Protein AF-A0A2N0HL28-F1 (afdb_monomer_lite)

Sequence (135 aa):
MLLLRLTCFGLTAWTAWWSRPGFAAMTRGRHGLADVALAGVFFFAIGTLVFQARWLTAAPVGVNLLSLLLVNIGLGLLAWGQRRARARDLGRLVAVFDRPDLALALTDLAATDPEGAARLAAEARRLTAEGLARG

Organism: NCBI:txid1211806

Structure (mmCIF, N/CA/C/O backbone):
data_AF-A0A2N0HL28-F1
#
_entry.id   AF-A0A2N0HL28-F1
#
loop_
_atom_site.group_PDB
_atom_site.id
_atom_site.type_symbol
_atom_site.label_atom_id
_atom_site.label_alt_id
_atom_site.label_comp_id
_atom_site.label_asym_id
_atom_site.label_entity_id
_atom_site.label_seq_id
_atom_site.pdbx_PDB_ins_code
_atom_site.Cartn_x
_atom_site.Cartn_y
_atom_site.Cartn_z
_atom_site.occupancy
_atom_site.B_iso_or_equiv
_atom_site.auth_seq_id
_atom_site.auth_comp_id
_atom_site.auth_asym_id
_atom_site.auth_atom_id
_atom_site.pdbx_PDB_model_num
ATOM 1 N N . MET A 1 1 ? 13.364 16.270 -19.943 1.00 80.56 1 MET A N 1
ATOM 2 C CA . MET A 1 1 ? 12.452 15.102 -19.846 1.00 80.56 1 MET A CA 1
ATOM 3 C C . MET A 1 1 ? 13.088 13.890 -19.157 1.00 80.56 1 MET A C 1
ATOM 5 O O . MET A 1 1 ? 12.433 13.291 -18.317 1.00 80.56 1 MET A O 1
ATOM 9 N N . LEU A 1 2 ? 14.352 13.546 -19.448 1.00 85.25 2 LEU A N 1
ATOM 10 C CA . LEU A 1 2 ? 15.064 12.440 -18.784 1.00 85.25 2 LEU A CA 1
ATOM 11 C C . LEU A 1 2 ? 15.237 12.641 -17.265 1.00 85.25 2 LEU A C 1
ATOM 13 O O . LEU A 1 2 ? 14.951 11.728 -16.500 1.00 85.25 2 LEU A O 1
ATOM 17 N N . LEU A 1 3 ? 15.629 13.847 -16.832 1.00 87.69 3 LEU A N 1
ATOM 18 C CA . LEU A 1 3 ? 15.849 14.165 -15.414 1.00 87.69 3 LEU A CA 1
ATOM 19 C C . LEU A 1 3 ? 14.600 13.887 -14.558 1.00 87.69 3 LEU A C 1
ATOM 21 O O . LEU A 1 3 ? 14.680 13.180 -13.565 1.00 87.69 3 LEU A O 1
ATOM 25 N N . LEU A 1 4 ? 13.429 14.346 -15.016 1.00 88.38 4 LEU A N 1
ATOM 26 C CA . L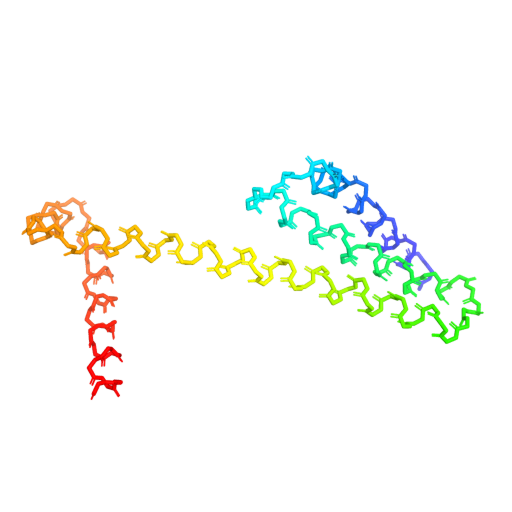EU A 1 4 ? 12.142 14.107 -14.355 1.00 88.38 4 LEU A CA 1
ATOM 27 C C . LEU A 1 4 ? 11.833 12.610 -14.214 1.00 88.38 4 LEU A C 1
ATOM 29 O O . LEU A 1 4 ? 11.392 12.171 -13.157 1.00 88.38 4 LEU A O 1
ATOM 33 N N . ARG A 1 5 ? 12.099 11.814 -15.258 1.00 85.12 5 ARG A N 1
ATOM 34 C CA . ARG A 1 5 ? 11.900 10.357 -15.221 1.00 85.12 5 ARG A CA 1
ATOM 35 C C . ARG A 1 5 ? 12.788 9.696 -14.169 1.00 85.12 5 ARG A C 1
ATOM 37 O O . ARG A 1 5 ? 12.302 8.856 -13.421 1.00 85.12 5 ARG A O 1
ATOM 44 N N . LEU A 1 6 ? 14.055 10.102 -14.080 1.00 87.25 6 LEU A N 1
ATOM 45 C CA . LEU A 1 6 ? 14.988 9.597 -13.070 1.00 87.25 6 LEU A CA 1
ATOM 46 C C . LEU A 1 6 ? 14.578 10.016 -11.655 1.00 87.25 6 LEU A C 1
ATOM 48 O O . LEU A 1 6 ? 14.624 9.192 -10.747 1.00 87.25 6 LEU A O 1
ATOM 52 N N . THR A 1 7 ? 14.111 11.253 -11.467 1.00 90.12 7 THR A N 1
ATOM 53 C CA . THR A 1 7 ? 13.588 11.723 -10.176 1.00 90.12 7 THR A CA 1
ATOM 54 C C . THR A 1 7 ? 12.359 10.921 -9.747 1.00 90.12 7 THR A C 1
ATOM 56 O O . THR A 1 7 ? 12.320 10.423 -8.624 1.00 90.12 7 THR A O 1
ATOM 59 N N . CYS A 1 8 ? 11.377 10.730 -10.635 1.00 88.38 8 CYS A N 1
ATOM 60 C CA . CYS A 1 8 ? 10.202 9.903 -10.352 1.00 88.38 8 CYS A CA 1
ATOM 61 C C . CYS A 1 8 ? 10.588 8.451 -10.035 1.00 88.38 8 CYS A C 1
ATOM 63 O O . CYS A 1 8 ? 10.046 7.864 -9.098 1.00 88.38 8 CYS A O 1
ATOM 65 N N . PHE A 1 9 ? 11.550 7.890 -10.772 1.00 89.69 9 PHE A N 1
ATOM 66 C CA . PHE A 1 9 ? 12.059 6.543 -10.529 1.00 89.69 9 PHE A CA 1
ATOM 67 C C . PHE A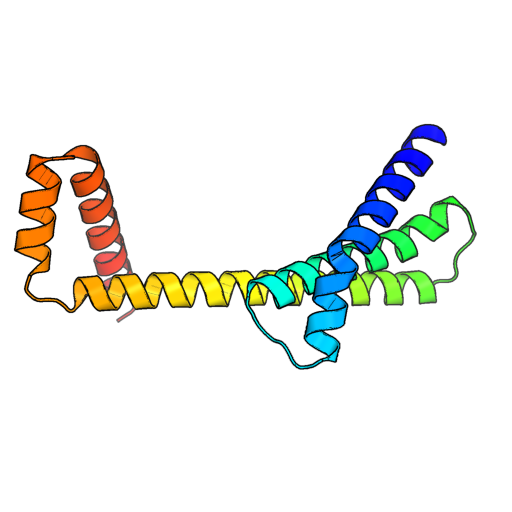 1 9 ? 12.728 6.422 -9.160 1.00 89.69 9 PHE A C 1
ATOM 69 O O . PHE A 1 9 ? 12.388 5.526 -8.389 1.00 89.69 9 PHE A O 1
ATOM 76 N N . GLY A 1 10 ? 13.608 7.364 -8.816 1.00 90.56 10 GLY A N 1
ATOM 77 C CA . GLY A 1 10 ? 14.273 7.415 -7.516 1.00 90.56 10 GLY A CA 1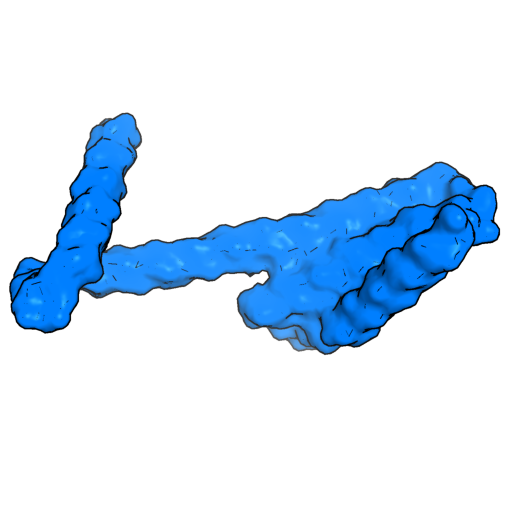
ATOM 78 C C . GLY A 1 10 ? 13.286 7.536 -6.356 1.00 90.56 10 GLY A C 1
ATOM 79 O O . GLY A 1 10 ? 13.393 6.791 -5.384 1.00 90.56 10 GLY A O 1
ATOM 80 N N . LEU A 1 11 ? 12.274 8.401 -6.484 1.00 93.75 11 LEU A N 1
ATOM 81 C CA . LEU A 1 11 ? 11.209 8.532 -5.485 1.00 93.75 11 LEU A CA 1
ATOM 82 C C . LEU A 1 11 ? 10.416 7.232 -5.327 1.00 93.75 11 LEU A C 1
ATOM 84 O O . LEU A 1 11 ? 10.175 6.795 -4.206 1.00 93.75 11 LEU A O 1
ATOM 88 N N . THR A 1 12 ? 10.063 6.573 -6.432 1.00 92.25 12 THR A N 1
ATOM 89 C CA . THR A 1 12 ? 9.306 5.311 -6.388 1.00 92.25 12 THR A CA 1
ATOM 90 C C . THR A 1 12 ? 10.140 4.186 -5.756 1.00 92.25 12 THR A C 1
ATOM 92 O O . THR A 1 12 ? 9.632 3.418 -4.937 1.00 92.25 12 THR A O 1
ATOM 95 N N . ALA A 1 13 ? 11.437 4.117 -6.075 1.00 92.62 13 ALA A N 1
ATOM 96 C CA . ALA A 1 13 ? 12.382 3.170 -5.482 1.00 92.62 13 ALA A CA 1
ATOM 97 C C . ALA A 1 13 ? 12.552 3.405 -3.977 1.00 92.62 13 ALA A C 1
ATOM 99 O O . ALA A 1 13 ? 12.508 2.456 -3.192 1.00 92.62 13 ALA A O 1
ATOM 100 N N . TRP A 1 14 ? 12.663 4.668 -3.567 1.00 95.44 14 TRP A N 1
ATOM 101 C CA . TRP A 1 14 ? 12.686 5.058 -2.163 1.00 95.44 14 TRP A CA 1
ATOM 102 C C . TRP A 1 14 ? 11.403 4.641 -1.430 1.00 95.44 14 TRP A C 1
ATOM 104 O O . TRP A 1 14 ? 11.476 4.030 -0.363 1.00 95.44 14 TRP A O 1
ATOM 114 N N . THR A 1 15 ? 10.225 4.891 -2.014 1.00 91.62 15 THR A N 1
ATOM 115 C CA . THR A 1 15 ? 8.939 4.469 -1.437 1.00 91.62 15 THR A CA 1
ATOM 116 C C . THR A 1 15 ? 8.861 2.951 -1.274 1.00 91.62 15 THR A C 1
ATOM 118 O O . THR A 1 15 ? 8.428 2.474 -0.223 1.00 91.62 15 THR A O 1
ATOM 121 N N . ALA A 1 16 ? 9.312 2.176 -2.266 1.00 92.06 16 ALA A N 1
ATOM 122 C CA . ALA A 1 16 ? 9.366 0.716 -2.176 1.00 92.06 16 ALA A CA 1
ATOM 123 C C . ALA A 1 16 ? 10.328 0.243 -1.072 1.00 92.06 16 ALA A C 1
ATOM 125 O O . ALA A 1 16 ? 10.003 -0.658 -0.301 1.00 92.06 16 ALA A O 1
ATOM 126 N N . TRP A 1 17 ? 11.496 0.875 -0.947 1.00 94.69 17 TRP A N 1
ATOM 127 C CA . TRP A 1 17 ? 12.454 0.559 0.111 1.00 94.69 17 TRP A CA 1
ATOM 128 C C . TRP A 1 17 ? 11.877 0.820 1.507 1.00 94.69 17 TRP A C 1
ATOM 130 O O . TRP A 1 17 ? 11.896 -0.065 2.365 1.00 94.69 17 TRP A O 1
ATOM 140 N N . TRP A 1 18 ? 11.306 2.006 1.717 1.00 94.94 18 TRP A N 1
ATOM 141 C CA . TRP A 1 18 ? 10.740 2.412 3.002 1.00 94.94 18 TRP A CA 1
ATOM 142 C C . TRP A 1 18 ? 9.527 1.565 3.416 1.00 94.94 18 TRP A C 1
ATOM 144 O O . TRP A 1 18 ? 9.343 1.280 4.597 1.00 94.94 18 TRP A O 1
ATOM 154 N N . SER A 1 19 ? 8.725 1.104 2.452 1.00 92.38 19 SER A N 1
ATOM 155 C CA . SER A 1 19 ? 7.538 0.267 2.698 1.00 92.38 19 SER A CA 1
ATOM 156 C C . SER A 1 19 ? 7.825 -1.238 2.805 1.00 92.38 19 SER A C 1
ATOM 158 O O . SER A 1 19 ? 6.960 -2.013 3.227 1.00 92.38 19 SER A O 1
ATOM 160 N N . ARG A 1 20 ? 9.062 -1.670 2.523 1.00 92.88 20 ARG A N 1
ATOM 161 C CA . ARG A 1 20 ? 9.510 -3.070 2.633 1.00 92.88 20 ARG A CA 1
ATOM 162 C C . ARG A 1 20 ? 9.193 -3.748 3.980 1.00 92.88 20 ARG A C 1
ATOM 164 O O . ARG A 1 20 ? 8.849 -4.934 3.960 1.00 92.88 20 ARG A O 1
ATOM 171 N N . PRO A 1 21 ? 9.265 -3.072 5.148 1.00 93.81 21 PRO A N 1
ATOM 172 C CA . PRO A 1 21 ? 8.912 -3.684 6.428 1.00 93.81 21 PRO A CA 1
ATOM 173 C C . PRO A 1 21 ? 7.468 -4.195 6.495 1.00 93.81 21 PRO A C 1
ATOM 175 O O . PRO A 1 21 ? 7.234 -5.213 7.144 1.00 93.81 21 PRO A O 1
ATOM 178 N N . GLY A 1 22 ? 6.522 -3.544 5.805 1.00 88.00 22 GLY A N 1
ATOM 179 C CA . GLY A 1 22 ? 5.117 -3.964 5.756 1.00 88.00 22 GLY A CA 1
ATOM 180 C C . GLY A 1 22 ? 4.935 -5.277 5.002 1.00 88.00 22 GLY A C 1
ATOM 181 O O . GLY A 1 22 ? 4.306 -6.209 5.502 1.00 88.00 22 GLY A O 1
ATOM 182 N N . PHE A 1 23 ? 5.589 -5.411 3.845 1.00 90.38 23 PHE A N 1
ATOM 183 C CA . PHE A 1 23 ? 5.643 -6.681 3.117 1.00 90.38 23 PHE A CA 1
ATOM 184 C C . PHE A 1 23 ? 6.269 -7.793 3.971 1.00 90.38 23 PHE A C 1
ATOM 186 O O . PHE A 1 23 ? 5.680 -8.862 4.133 1.00 90.38 23 PHE A O 1
ATOM 193 N N . ALA A 1 24 ? 7.415 -7.516 4.602 1.00 92.00 24 ALA A N 1
ATOM 194 C CA . ALA A 1 24 ? 8.078 -8.467 5.492 1.00 92.00 24 ALA A CA 1
ATOM 195 C C . ALA A 1 24 ? 7.245 -8.816 6.740 1.00 92.00 24 ALA A C 1
ATOM 197 O O . ALA A 1 24 ? 7.480 -9.841 7.379 1.00 92.00 24 ALA A O 1
ATOM 198 N N . ALA A 1 25 ? 6.320 -7.952 7.158 1.00 89.31 25 ALA A N 1
ATOM 199 C CA . ALA A 1 25 ? 5.385 -8.236 8.237 1.00 89.31 25 ALA A CA 1
ATOM 200 C C . ALA A 1 25 ? 4.305 -9.226 7.779 1.00 89.31 25 ALA A C 1
ATOM 202 O O . ALA A 1 25 ? 4.077 -10.216 8.475 1.00 89.31 25 ALA A O 1
ATOM 203 N N . MET A 1 26 ? 3.718 -9.011 6.596 1.00 87.94 26 MET A N 1
ATOM 204 C CA . MET A 1 26 ? 2.719 -9.917 6.019 1.00 87.94 26 MET A CA 1
ATOM 205 C C . MET A 1 26 ? 3.276 -11.311 5.733 1.00 87.94 26 MET A C 1
ATOM 207 O O . MET A 1 26 ? 2.599 -12.292 6.027 1.00 87.94 26 MET A O 1
ATOM 211 N N . THR A 1 27 ? 4.504 -11.426 5.216 1.00 90.44 27 THR A N 1
ATOM 212 C CA . THR A 1 27 ? 5.128 -12.742 4.968 1.00 90.44 27 THR A CA 1
ATOM 213 C C . THR A 1 27 ? 5.408 -13.519 6.253 1.00 90.44 27 THR A C 1
ATOM 215 O O . THR A 1 27 ? 5.475 -14.743 6.229 1.00 90.44 27 THR A O 1
ATOM 218 N N . ARG A 1 28 ? 5.514 -12.821 7.390 1.00 93.12 28 ARG A N 1
ATOM 219 C CA . ARG A 1 28 ? 5.608 -13.408 8.735 1.00 93.12 28 ARG A CA 1
ATOM 220 C C . ARG A 1 28 ? 4.239 -13.627 9.397 1.00 93.12 28 ARG A C 1
ATOM 222 O O . ARG A 1 28 ? 4.186 -13.862 10.599 1.00 93.12 28 ARG A O 1
ATOM 229 N N . GLY A 1 29 ? 3.139 -13.503 8.650 1.00 87.81 29 GLY A N 1
ATOM 230 C CA . GLY A 1 29 ? 1.775 -13.718 9.148 1.00 87.81 29 GLY A CA 1
ATOM 231 C C . GLY A 1 29 ? 1.208 -12.577 9.998 1.00 87.81 29 GLY A C 1
ATOM 232 O O . GLY A 1 29 ? 0.168 -12.737 10.636 1.00 87.81 29 GLY A O 1
ATOM 233 N N . ARG A 1 30 ? 1.862 -11.407 10.038 1.00 86.62 30 ARG A N 1
ATOM 234 C CA . ARG A 1 30 ? 1.320 -10.235 10.739 1.00 86.62 30 ARG A CA 1
ATOM 235 C C . ARG A 1 30 ? 0.369 -9.480 9.818 1.00 86.62 30 ARG A C 1
ATOM 237 O O . ARG A 1 30 ? 0.765 -8.987 8.765 1.00 86.62 30 ARG A O 1
ATOM 244 N N . HIS A 1 31 ? -0.884 -9.364 10.247 1.00 85.38 31 HIS A N 1
ATOM 245 C CA . HIS A 1 31 ? -1.963 -8.725 9.485 1.00 85.38 31 HIS A CA 1
ATOM 246 C C . HIS A 1 31 ? -2.547 -7.500 10.207 1.00 85.38 31 HIS A C 1
ATOM 248 O O . HIS A 1 31 ? -3.744 -7.215 10.115 1.00 85.38 31 HIS A O 1
ATOM 254 N N . GLY A 1 32 ? -1.707 -6.778 10.958 1.00 84.31 32 GLY A N 1
ATOM 255 C CA . GLY A 1 32 ? -2.086 -5.501 11.558 1.00 84.31 32 GLY A CA 1
ATOM 256 C C . GLY A 1 32 ? -2.474 -4.478 10.485 1.00 84.31 32 GLY A C 1
ATOM 257 O O . GLY A 1 32 ? -1.944 -4.505 9.379 1.00 84.31 32 GLY A O 1
ATOM 258 N N . LEU A 1 33 ? -3.390 -3.552 10.798 1.00 84.44 33 LEU A N 1
ATOM 259 C CA . LEU A 1 33 ? -3.839 -2.529 9.836 1.00 84.44 33 LEU A CA 1
ATOM 260 C C . LEU A 1 33 ? -2.671 -1.722 9.252 1.00 84.44 33 LEU A C 1
ATOM 262 O O . LEU A 1 33 ? -2.625 -1.506 8.046 1.00 84.44 33 LEU A O 1
ATOM 266 N N . ALA A 1 34 ? -1.725 -1.314 10.102 1.00 83.81 34 ALA A N 1
ATOM 267 C CA . ALA A 1 34 ? -0.539 -0.572 9.685 1.00 83.81 34 ALA A CA 1
ATOM 268 C C . ALA A 1 34 ? 0.385 -1.418 8.794 1.00 83.81 34 ALA A C 1
ATOM 270 O O . ALA A 1 34 ? 0.844 -0.936 7.763 1.00 83.81 34 ALA A O 1
ATOM 271 N N . ASP A 1 35 ? 0.597 -2.691 9.145 1.00 87.69 35 ASP A N 1
ATOM 272 C CA . ASP A 1 35 ? 1.419 -3.622 8.362 1.00 87.69 35 ASP A CA 1
ATOM 273 C C . ASP A 1 35 ? 0.820 -3.867 6.970 1.00 87.69 35 ASP A C 1
ATOM 275 O O . ASP A 1 35 ? 1.536 -3.835 5.970 1.00 87.69 35 ASP A O 1
ATOM 279 N N . VAL A 1 36 ? -0.502 -4.062 6.894 1.00 87.62 36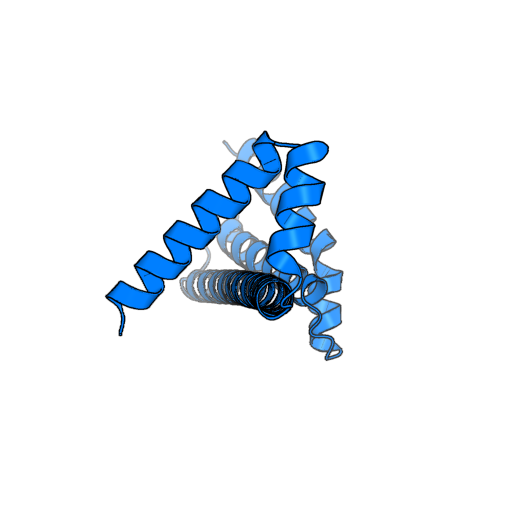 VAL A N 1
ATOM 280 C CA . VAL A 1 36 ? -1.222 -4.302 5.635 1.00 87.62 36 VAL A CA 1
ATOM 281 C C . VAL A 1 36 ? -1.268 -3.048 4.764 1.00 87.62 36 VAL A C 1
ATOM 283 O O . VAL A 1 36 ? -1.064 -3.142 3.555 1.00 87.62 36 VAL A O 1
ATOM 286 N N . ALA A 1 37 ? -1.478 -1.868 5.353 1.00 87.25 37 ALA A N 1
ATOM 287 C CA . ALA A 1 37 ? -1.413 -0.610 4.614 1.00 87.25 37 ALA A CA 1
ATOM 288 C C . ALA A 1 37 ? -0.006 -0.376 4.042 1.00 87.25 37 ALA A C 1
ATOM 290 O O . ALA A 1 37 ? 0.139 -0.051 2.863 1.00 87.25 37 ALA A O 1
ATOM 291 N N . LEU A 1 38 ? 1.031 -0.615 4.849 1.00 89.94 38 LEU A N 1
ATOM 292 C CA . LEU A 1 38 ? 2.422 -0.472 4.429 1.0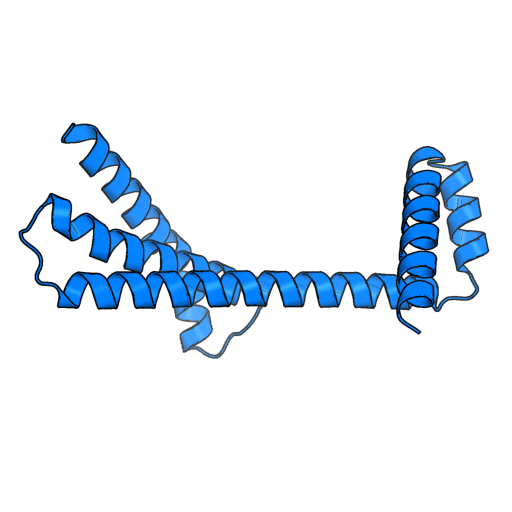0 89.94 38 LEU A CA 1
ATOM 293 C C . LEU A 1 38 ? 2.801 -1.501 3.348 1.00 89.94 38 LEU A C 1
ATOM 295 O O . LEU A 1 38 ? 3.473 -1.150 2.381 1.00 89.94 38 LEU A O 1
ATOM 299 N N . ALA A 1 39 ? 2.308 -2.740 3.445 1.00 90.31 39 ALA A N 1
ATOM 300 C CA . ALA A 1 39 ? 2.437 -3.740 2.382 1.00 90.31 39 ALA A CA 1
ATOM 301 C C . ALA A 1 39 ? 1.714 -3.310 1.092 1.00 90.31 39 ALA A C 1
ATOM 303 O O . ALA A 1 39 ? 2.242 -3.497 -0.002 1.00 90.31 39 ALA A O 1
ATOM 304 N N . GLY A 1 40 ? 0.538 -2.686 1.202 1.00 87.44 40 GLY A N 1
ATOM 305 C CA . GLY A 1 40 ? -0.181 -2.121 0.059 1.00 87.44 40 GLY A CA 1
ATOM 306 C C . GLY A 1 40 ? 0.633 -1.054 -0.680 1.00 87.44 40 GLY A C 1
ATOM 307 O O . GLY A 1 40 ? 0.759 -1.111 -1.905 1.00 87.44 40 GLY A O 1
ATOM 308 N N . VAL A 1 41 ? 1.263 -0.137 0.065 1.00 90.50 41 VAL A N 1
ATOM 309 C CA . VAL A 1 41 ? 2.189 0.871 -0.487 1.00 90.50 41 VAL A CA 1
ATOM 310 C C . VAL A 1 41 ? 3.383 0.209 -1.180 1.00 90.50 41 VAL A C 1
ATOM 312 O O . VAL A 1 41 ? 3.769 0.638 -2.267 1.00 90.50 41 VAL A O 1
ATOM 315 N N . PHE A 1 42 ? 3.927 -0.865 -0.603 1.00 93.69 42 PHE A N 1
ATOM 316 C CA . PHE A 1 42 ? 5.023 -1.625 -1.207 1.00 93.69 42 PHE A CA 1
ATOM 317 C C . PHE A 1 42 ? 4.643 -2.214 -2.569 1.00 93.69 42 PHE A C 1
ATOM 319 O O . PHE A 1 42 ? 5.338 -1.974 -3.557 1.00 93.69 42 PHE A O 1
ATOM 326 N N . PHE A 1 43 ? 3.525 -2.940 -2.653 1.00 91.56 43 PHE A N 1
ATOM 327 C CA . PHE A 1 43 ? 3.074 -3.542 -3.913 1.00 91.56 43 PHE A CA 1
ATOM 328 C C . PHE A 1 43 ? 2.758 -2.492 -4.981 1.00 91.56 43 PHE A C 1
ATOM 330 O O . PHE A 1 43 ? 3.131 -2.667 -6.144 1.00 91.56 43 PHE A O 1
ATOM 337 N N . PHE A 1 44 ? 2.155 -1.369 -4.584 1.00 90.50 44 PHE A N 1
ATOM 338 C CA . PHE A 1 44 ? 1.913 -0.244 -5.481 1.00 90.50 44 PHE A CA 1
ATOM 339 C C . PHE A 1 44 ? 3.224 0.348 -6.027 1.00 90.50 44 PHE A C 1
ATOM 341 O O . PHE A 1 44 ? 3.359 0.552 -7.237 1.00 90.50 44 PHE A O 1
ATOM 348 N N . ALA A 1 45 ? 4.213 0.576 -5.158 1.00 90.50 45 ALA A N 1
ATOM 349 C CA . ALA A 1 45 ? 5.506 1.137 -5.541 1.00 90.50 45 ALA A CA 1
ATOM 350 C C . ALA A 1 45 ? 6.303 0.185 -6.451 1.00 90.50 45 ALA A C 1
ATOM 352 O O . ALA A 1 45 ? 6.809 0.615 -7.486 1.00 90.50 45 ALA A O 1
ATOM 353 N N . ILE A 1 46 ? 6.358 -1.115 -6.135 1.00 92.50 46 ILE A N 1
ATOM 354 C CA . ILE A 1 46 ? 7.029 -2.113 -6.985 1.00 92.50 46 ILE A CA 1
ATOM 355 C C . ILE A 1 46 ? 6.321 -2.246 -8.338 1.00 92.50 46 ILE A C 1
ATOM 357 O O . ILE A 1 46 ? 6.988 -2.229 -9.371 1.00 92.50 46 ILE A O 1
ATOM 361 N N . GLY A 1 47 ? 4.987 -2.318 -8.366 1.00 88.75 47 GLY A N 1
ATOM 362 C CA . GLY A 1 47 ? 4.234 -2.353 -9.623 1.00 88.75 47 GLY A CA 1
ATOM 363 C C . GLY A 1 47 ? 4.513 -1.129 -10.497 1.00 88.75 47 GLY A C 1
ATOM 364 O O . GLY A 1 47 ? 4.736 -1.251 -11.702 1.00 88.75 47 GLY A O 1
ATOM 365 N N . THR A 1 48 ? 4.619 0.042 -9.872 1.00 89.31 48 THR A N 1
ATOM 366 C CA . THR A 1 48 ? 4.976 1.291 -10.550 1.00 89.31 48 THR A CA 1
ATOM 367 C C . THR A 1 48 ? 6.427 1.285 -11.054 1.00 89.31 48 THR A C 1
ATOM 369 O O . THR A 1 48 ? 6.679 1.751 -12.163 1.00 89.31 48 THR A O 1
ATOM 372 N N . LEU A 1 49 ? 7.388 0.710 -10.322 1.00 90.00 49 LEU A N 1
ATOM 373 C CA . LEU A 1 49 ? 8.774 0.555 -10.798 1.00 90.00 49 LEU A CA 1
ATOM 374 C C . LEU A 1 49 ? 8.866 -0.374 -12.009 1.00 90.00 49 LEU A C 1
ATOM 376 O O . LEU A 1 49 ? 9.538 -0.046 -12.986 1.00 90.00 49 LEU A O 1
ATOM 380 N N . VAL A 1 50 ? 8.155 -1.503 -11.969 1.00 87.38 50 VAL A N 1
ATOM 381 C CA . VAL A 1 50 ? 8.071 -2.452 -13.091 1.00 87.38 50 VAL A CA 1
ATOM 382 C C . VAL A 1 50 ? 7.479 -1.762 -14.321 1.00 87.38 50 VAL A C 1
ATOM 384 O O . VAL A 1 50 ? 7.985 -1.927 -15.429 1.00 87.38 50 VAL A O 1
ATOM 387 N N . PHE A 1 51 ? 6.460 -0.919 -14.132 1.00 85.88 51 PHE A N 1
ATOM 388 C CA . PHE A 1 51 ? 5.925 -0.071 -15.193 1.00 85.88 51 PHE A CA 1
ATOM 389 C C . PHE A 1 51 ? 6.989 0.903 -15.720 1.00 85.88 51 PHE A C 1
ATOM 391 O O . PHE A 1 51 ? 7.199 0.968 -16.930 1.00 85.88 51 PHE A O 1
ATOM 398 N N . GLN A 1 52 ? 7.663 1.648 -14.841 1.00 85.44 52 GLN A N 1
ATOM 399 C CA . GLN A 1 52 ? 8.642 2.679 -15.205 1.00 85.44 52 GLN A CA 1
ATOM 400 C C . GLN A 1 52 ? 9.915 2.115 -15.844 1.00 85.44 52 GLN A C 1
ATOM 402 O O . GLN A 1 52 ? 10.570 2.841 -16.588 1.00 85.44 52 GLN A O 1
ATOM 407 N N . ALA A 1 53 ? 10.238 0.832 -15.650 1.00 80.31 53 ALA A N 1
ATOM 408 C CA . ALA A 1 53 ? 11.336 0.167 -16.357 1.00 80.31 53 ALA A CA 1
ATOM 409 C C . ALA A 1 53 ? 11.221 0.323 -17.889 1.00 80.31 53 ALA A C 1
ATOM 411 O O . ALA A 1 53 ? 12.235 0.452 -18.573 1.00 80.31 53 ALA A O 1
ATOM 412 N N . ARG A 1 54 ? 9.994 0.462 -18.421 1.00 77.38 54 ARG A N 1
ATOM 413 C CA . ARG A 1 54 ? 9.730 0.770 -19.840 1.00 77.38 54 ARG A CA 1
ATOM 414 C C . ARG A 1 54 ? 10.363 2.075 -20.335 1.00 77.38 54 ARG A C 1
ATOM 416 O O . ARG A 1 54 ? 10.495 2.295 -21.531 1.00 77.38 54 ARG A O 1
ATOM 423 N N . TRP A 1 55 ? 10.630 3.019 -19.432 1.00 73.31 55 TRP A N 1
ATOM 424 C CA . TRP A 1 55 ? 11.245 4.294 -19.794 1.00 73.31 55 TRP A CA 1
ATOM 425 C C . TRP A 1 55 ? 12.712 4.123 -20.170 1.00 73.31 55 TRP A C 1
ATOM 427 O O . TRP A 1 55 ? 13.268 5.014 -20.810 1.00 73.31 55 TRP A O 1
ATOM 437 N N . LEU A 1 56 ? 13.311 3.010 -19.744 1.00 69.06 56 LEU A N 1
ATOM 438 C CA . LEU A 1 56 ? 14.718 2.683 -19.914 1.00 69.06 56 LEU A CA 1
ATOM 439 C C . LEU A 1 56 ? 14.915 1.508 -20.886 1.00 69.06 56 LEU A C 1
ATOM 441 O O . LEU A 1 56 ? 15.983 1.399 -21.478 1.00 69.06 56 LEU A O 1
ATOM 445 N N . THR A 1 57 ? 13.904 0.651 -21.082 1.00 70.50 57 THR A N 1
ATOM 446 C CA . THR A 1 57 ? 13.982 -0.534 -21.954 1.00 70.50 57 THR A CA 1
ATOM 447 C C . THR A 1 57 ? 12.707 -0.749 -22.779 1.00 70.50 57 THR A C 1
ATOM 449 O O . THR A 1 57 ? 11.607 -0.386 -22.364 1.00 70.50 57 THR A O 1
ATOM 452 N N . ALA A 1 58 ? 12.829 -1.384 -23.952 1.00 66.56 58 ALA A N 1
ATOM 453 C CA . ALA A 1 58 ? 11.683 -1.875 -24.721 1.00 66.56 58 ALA A CA 1
ATOM 454 C C . ALA A 1 58 ? 11.098 -3.122 -24.030 1.00 66.56 58 ALA A C 1
ATOM 456 O O . ALA A 1 58 ? 11.438 -4.257 -24.355 1.00 66.56 58 ALA A O 1
ATOM 457 N N . ALA A 1 59 ? 10.286 -2.908 -22.996 1.00 62.34 59 ALA A N 1
ATOM 458 C CA . ALA A 1 59 ? 9.751 -3.989 -22.178 1.00 62.34 59 ALA A CA 1
ATOM 459 C C . ALA A 1 59 ? 8.624 -4.760 -22.909 1.00 62.34 59 ALA A C 1
ATOM 461 O O . ALA A 1 59 ? 7.713 -4.132 -23.456 1.00 62.34 59 ALA A O 1
ATOM 462 N N . PRO A 1 60 ? 8.636 -6.108 -22.899 1.00 65.81 60 PRO A N 1
ATOM 463 C CA . PRO A 1 60 ? 7.585 -6.922 -23.509 1.00 65.81 60 PRO A CA 1
ATOM 464 C C . PRO A 1 60 ? 6.247 -6.798 -22.762 1.00 65.81 60 PRO A C 1
ATOM 466 O O . PRO A 1 60 ? 6.203 -6.468 -21.576 1.00 65.81 60 PRO A O 1
ATOM 469 N N . VAL A 1 61 ? 5.141 -7.136 -23.437 1.00 67.62 61 VAL A N 1
ATOM 470 C CA . VAL A 1 61 ? 3.757 -7.016 -22.924 1.00 67.62 61 VAL A CA 1
ATOM 471 C C . VAL A 1 61 ? 3.556 -7.673 -21.546 1.00 67.62 61 VAL A C 1
ATOM 473 O O . VAL A 1 61 ? 2.799 -7.151 -20.728 1.00 67.62 61 VAL A O 1
ATOM 476 N N . GLY A 1 62 ? 4.272 -8.760 -21.232 1.00 65.06 62 GLY A N 1
ATOM 477 C CA . GLY A 1 62 ? 4.202 -9.431 -19.924 1.00 65.06 62 GLY A CA 1
ATOM 478 C C . GLY A 1 62 ? 4.582 -8.541 -18.730 1.00 65.06 62 GLY A C 1
ATOM 479 O O . GLY A 1 62 ? 4.023 -8.691 -17.644 1.00 65.06 62 GLY A O 1
ATOM 480 N N . VAL A 1 63 ? 5.450 -7.545 -18.937 1.00 71.56 63 VAL A N 1
ATOM 481 C CA . VAL A 1 63 ? 5.827 -6.556 -17.911 1.00 71.56 63 VAL A CA 1
ATOM 482 C C . VAL A 1 63 ? 4.642 -5.647 -17.561 1.00 71.56 63 VAL A C 1
ATOM 484 O O . VAL A 1 63 ? 4.474 -5.262 -16.402 1.00 71.56 63 VAL A O 1
ATOM 487 N N . ASN A 1 64 ? 3.755 -5.369 -18.526 1.00 74.81 64 ASN A N 1
ATOM 488 C CA . ASN A 1 64 ? 2.553 -4.569 -18.286 1.00 74.81 64 ASN A CA 1
ATOM 489 C C . ASN A 1 64 ? 1.560 -5.314 -17.393 1.00 74.81 64 ASN A C 1
ATOM 491 O O . ASN A 1 64 ? 1.057 -4.733 -16.433 1.00 74.81 64 ASN A O 1
ATOM 495 N N . LEU A 1 65 ? 1.330 -6.602 -17.657 1.00 81.88 65 LEU A N 1
ATOM 496 C CA . LEU A 1 65 ? 0.424 -7.422 -16.849 1.00 81.88 65 LEU A CA 1
ATOM 497 C C . LEU A 1 65 ? 0.929 -7.571 -15.410 1.00 81.88 65 LEU A C 1
ATOM 499 O O . LEU A 1 65 ? 0.152 -7.393 -14.474 1.00 81.88 65 LEU A O 1
ATOM 503 N N . LEU A 1 66 ? 2.232 -7.802 -15.225 1.00 84.44 66 LEU A N 1
ATOM 504 C CA . LEU A 1 66 ? 2.835 -7.871 -13.893 1.00 84.44 66 LEU A CA 1
ATOM 505 C C . LEU A 1 66 ? 2.703 -6.540 -13.138 1.00 84.44 66 LEU A C 1
ATOM 507 O O . LEU A 1 66 ? 2.310 -6.534 -11.972 1.00 84.44 66 LEU A O 1
ATOM 511 N N . SER A 1 67 ? 2.982 -5.410 -13.798 1.00 86.56 67 SER A N 1
ATOM 512 C CA . SER A 1 67 ? 2.842 -4.088 -13.173 1.00 86.56 67 SER A CA 1
ATOM 513 C C . SER A 1 67 ? 1.407 -3.815 -12.718 1.00 86.56 67 SER A C 1
ATOM 515 O O . SER A 1 67 ? 1.188 -3.390 -11.584 1.00 86.56 67 SER A O 1
ATOM 517 N N . LEU A 1 68 ? 0.426 -4.136 -13.567 1.00 85.38 68 LEU A N 1
ATOM 518 C CA . LEU A 1 68 ? -0.993 -3.962 -13.272 1.00 85.38 68 LEU A CA 1
ATOM 519 C C . LEU A 1 68 ? -1.442 -4.868 -12.130 1.00 85.38 68 LEU A C 1
ATOM 521 O O . LEU A 1 68 ? -2.188 -4.426 -11.260 1.00 85.38 68 LEU A O 1
ATOM 525 N N . LEU A 1 69 ? -0.977 -6.117 -12.103 1.00 90.00 69 LEU A N 1
ATOM 526 C CA . LEU A 1 69 ? -1.289 -7.051 -11.026 1.00 90.00 69 LEU A CA 1
ATOM 527 C C . LEU A 1 69 ? -0.796 -6.515 -9.677 1.00 90.00 69 LEU A C 1
ATOM 529 O O . LEU A 1 69 ? -1.562 -6.456 -8.719 1.00 90.00 69 LEU A O 1
ATOM 533 N N . LEU A 1 70 ? 0.461 -6.075 -9.612 1.00 89.44 70 LEU A N 1
ATOM 534 C CA . LEU A 1 70 ? 1.073 -5.562 -8.385 1.00 89.44 70 LEU A CA 1
ATOM 535 C C . LEU A 1 70 ? 0.394 -4.278 -7.897 1.00 89.44 70 LEU A C 1
ATOM 537 O O . LEU A 1 70 ? 0.099 -4.150 -6.708 1.00 89.44 70 LEU A O 1
ATOM 541 N N . VAL A 1 71 ? 0.069 -3.361 -8.812 1.00 88.50 71 VAL A N 1
ATOM 542 C CA . VAL A 1 71 ? -0.695 -2.150 -8.482 1.00 88.50 71 VAL A CA 1
ATOM 543 C C . VAL A 1 71 ? -2.081 -2.507 -7.940 1.00 88.50 71 VAL A C 1
ATOM 545 O O . VAL A 1 71 ? -2.480 -1.970 -6.907 1.00 88.50 71 VAL A O 1
ATOM 548 N N . ASN A 1 72 ? -2.793 -3.446 -8.571 1.00 87.38 72 ASN A N 1
ATOM 549 C CA . ASN A 1 72 ? -4.116 -3.880 -8.111 1.00 87.38 72 ASN A CA 1
ATOM 550 C C . ASN A 1 72 ? -4.070 -4.568 -6.741 1.00 87.38 72 ASN A C 1
ATOM 552 O O . ASN A 1 72 ? -4.940 -4.310 -5.909 1.00 87.38 72 ASN A O 1
ATOM 556 N N . ILE A 1 73 ? -3.048 -5.385 -6.467 1.00 90.31 73 ILE A N 1
ATOM 557 C CA . ILE A 1 73 ? -2.822 -5.959 -5.132 1.00 90.31 73 ILE A CA 1
ATOM 558 C C . ILE A 1 73 ? -2.629 -4.833 -4.110 1.00 90.31 73 ILE A C 1
ATOM 560 O O . ILE A 1 73 ? -3.290 -4.828 -3.070 1.00 90.31 73 ILE A O 1
ATOM 564 N N . GLY A 1 74 ? -1.779 -3.850 -4.420 1.00 86.69 74 GLY A N 1
ATOM 565 C CA . GLY A 1 74 ? -1.540 -2.697 -3.552 1.00 86.69 74 GLY A CA 1
ATOM 566 C C . GLY A 1 74 ? -2.819 -1.922 -3.230 1.00 86.69 74 GLY A C 1
ATOM 567 O O . GLY A 1 74 ? -3.136 -1.698 -2.059 1.00 86.69 74 GLY A O 1
ATOM 568 N N . LEU A 1 75 ? -3.602 -1.581 -4.257 1.00 87.56 75 LEU A N 1
ATOM 569 C CA . LEU A 1 75 ? -4.889 -0.893 -4.109 1.00 87.56 75 LEU A CA 1
ATOM 570 C C . LEU A 1 75 ? -5.907 -1.727 -3.323 1.00 87.56 75 LEU A C 1
ATOM 572 O O . LEU A 1 75 ? -6.612 -1.186 -2.471 1.00 87.56 75 LEU A O 1
ATOM 576 N N . GLY A 1 76 ? -5.965 -3.037 -3.565 1.00 86.88 76 GLY A N 1
ATOM 577 C CA . GLY A 1 76 ? -6.840 -3.956 -2.840 1.00 86.88 76 GLY A CA 1
ATOM 578 C C . GLY A 1 76 ? -6.537 -3.988 -1.342 1.00 86.88 76 GLY A C 1
ATOM 579 O O . GLY A 1 76 ? -7.457 -3.887 -0.527 1.00 86.88 76 GLY A O 1
ATOM 580 N N . LEU A 1 77 ? -5.255 -4.049 -0.969 1.00 87.56 77 LEU A N 1
ATOM 581 C CA . LEU A 1 77 ? -4.821 -4.026 0.433 1.00 87.56 77 LEU A CA 1
ATOM 582 C C . LEU A 1 77 ? -5.126 -2.683 1.108 1.00 87.56 77 LEU A C 1
ATOM 584 O O . LEU A 1 77 ? -5.610 -2.661 2.241 1.00 87.56 77 LEU A O 1
ATOM 588 N N . LEU A 1 78 ? -4.912 -1.566 0.406 1.00 85.62 78 LEU A N 1
ATOM 589 C CA . LEU A 1 78 ? -5.247 -0.232 0.911 1.00 85.62 78 LEU A CA 1
ATOM 590 C C . LEU A 1 78 ? -6.760 -0.066 1.107 1.00 85.62 78 LEU A C 1
ATOM 592 O O . LEU A 1 78 ? -7.201 0.384 2.167 1.00 85.62 78 LEU A O 1
ATOM 596 N N . ALA A 1 79 ? -7.563 -0.490 0.130 1.00 85.75 79 ALA A N 1
ATOM 597 C CA . ALA A 1 79 ? -9.018 -0.447 0.215 1.00 85.75 79 ALA A CA 1
ATOM 598 C C . ALA A 1 79 ? -9.546 -1.338 1.350 1.00 85.75 79 ALA A C 1
ATOM 600 O O . ALA A 1 79 ? -10.447 -0.933 2.088 1.00 85.75 79 ALA A O 1
ATOM 601 N N . TRP A 1 80 ? -8.978 -2.533 1.529 1.00 88.12 80 TRP A N 1
ATOM 602 C CA . TRP A 1 80 ? -9.294 -3.401 2.662 1.00 88.12 80 TRP A CA 1
ATOM 603 C C . TRP A 1 80 ? -8.946 -2.736 3.999 1.00 88.12 80 TRP A C 1
ATOM 605 O O . TRP A 1 80 ? -9.776 -2.723 4.912 1.00 88.12 80 TRP A O 1
ATOM 615 N N . GLY A 1 81 ? -7.760 -2.127 4.099 1.00 83.00 81 GLY A N 1
ATOM 616 C CA . GLY A 1 81 ? -7.313 -1.408 5.291 1.00 83.00 81 GLY A CA 1
ATOM 617 C C . GLY A 1 81 ? -8.260 -0.268 5.661 1.00 83.00 81 GLY A C 1
ATOM 618 O O . GLY A 1 81 ? -8.679 -0.170 6.814 1.00 83.00 81 GLY A O 1
ATOM 619 N N . GLN A 1 82 ? -8.683 0.531 4.676 1.00 83.00 82 GLN A N 1
ATOM 620 C CA . GLN A 1 82 ? -9.649 1.613 4.887 1.00 83.00 82 GLN A CA 1
ATOM 621 C C . GLN A 1 82 ? -11.029 1.109 5.311 1.00 83.00 82 GLN A C 1
ATOM 623 O O . GLN A 1 82 ? -11.617 1.663 6.241 1.00 83.00 82 GLN A O 1
ATOM 628 N N . ARG A 1 83 ? -11.549 0.046 4.681 1.00 83.31 83 ARG A N 1
ATOM 629 C CA . ARG A 1 83 ? -12.835 -0.550 5.086 1.00 83.31 83 ARG A CA 1
ATOM 630 C C . ARG A 1 83 ? -12.786 -1.047 6.526 1.00 83.31 83 ARG A C 1
ATOM 632 O O . ARG A 1 83 ? -13.723 -0.824 7.285 1.00 83.31 83 ARG A O 1
ATOM 639 N N . ARG A 1 84 ? -11.686 -1.691 6.914 1.00 80.69 84 ARG A N 1
ATOM 640 C CA . ARG A 1 84 ? -11.516 -2.248 8.258 1.00 80.69 84 ARG A CA 1
ATOM 641 C C . ARG A 1 84 ? -11.269 -1.167 9.317 1.00 80.69 84 ARG A C 1
ATOM 643 O O . ARG A 1 84 ? -11.729 -1.332 10.443 1.00 80.69 84 ARG A O 1
ATOM 650 N N . ALA A 1 85 ? -10.605 -0.065 8.966 1.00 75.38 85 ALA A N 1
ATOM 651 C CA . ALA A 1 85 ? -10.504 1.117 9.823 1.00 75.38 85 ALA A CA 1
ATOM 652 C C . ALA A 1 85 ? -11.886 1.752 10.049 1.00 75.38 85 ALA A C 1
ATOM 654 O O . ALA A 1 85 ? -12.314 1.865 11.194 1.00 75.38 85 ALA A O 1
ATOM 655 N N . ARG A 1 86 ? -12.644 2.016 8.973 1.00 74.75 86 ARG A N 1
ATOM 656 C CA . ARG A 1 86 ? -14.020 2.533 9.071 1.00 74.75 86 ARG A CA 1
ATOM 657 C C . ARG A 1 86 ? -14.936 1.622 9.884 1.00 74.75 86 ARG A C 1
ATOM 659 O O . ARG A 1 86 ? -15.702 2.116 10.695 1.00 74.75 86 ARG A O 1
ATOM 666 N N . ALA A 1 87 ? -14.847 0.304 9.710 1.00 70.81 87 ALA A N 1
ATOM 667 C CA . ALA A 1 87 ? -15.636 -0.641 10.498 1.00 70.81 87 ALA A CA 1
ATOM 668 C C . ALA A 1 87 ? -15.282 -0.600 11.997 1.00 70.81 87 ALA A C 1
ATOM 670 O O . ALA A 1 87 ? -16.170 -0.735 12.834 1.00 70.81 87 ALA A O 1
ATOM 671 N N . ARG A 1 88 ? -14.005 -0.386 12.353 1.00 67.38 88 ARG A N 1
ATOM 672 C CA . ARG A 1 88 ? -13.596 -0.189 13.755 1.00 67.38 88 ARG A CA 1
ATOM 673 C C . ARG A 1 88 ? -14.124 1.123 14.327 1.00 67.38 88 ARG A C 1
ATOM 675 O O . ARG A 1 88 ? -14.584 1.121 15.465 1.00 67.38 88 ARG A O 1
ATOM 682 N N . ASP A 1 89 ? -14.071 2.205 13.557 1.00 66.75 89 ASP A N 1
ATOM 683 C CA . ASP A 1 89 ? -14.566 3.512 13.998 1.00 66.75 89 ASP A CA 1
ATOM 684 C C . ASP A 1 89 ? -16.093 3.514 14.130 1.00 66.75 89 ASP A C 1
ATOM 686 O O . ASP A 1 89 ? -16.616 3.986 15.134 1.00 66.75 89 ASP A O 1
ATOM 690 N N . LEU A 1 90 ? -16.807 2.880 13.196 1.00 58.75 90 LEU A N 1
ATOM 691 C CA . LEU A 1 90 ? -18.251 2.658 13.298 1.00 58.75 90 LEU A CA 1
ATOM 692 C C . LEU A 1 90 ? -18.608 1.765 14.488 1.00 58.75 90 LEU A C 1
ATOM 694 O O . LEU A 1 90 ? -19.534 2.087 15.216 1.00 58.75 90 LEU A O 1
ATOM 698 N N . GLY A 1 91 ? -17.865 0.684 14.738 1.00 58.28 91 GLY A N 1
ATOM 699 C CA . GLY A 1 91 ? -18.082 -0.156 15.921 1.00 58.28 91 GLY A CA 1
ATOM 700 C C . GLY A 1 91 ? -17.860 0.598 17.236 1.00 58.28 91 GLY A C 1
ATOM 701 O O . GLY A 1 91 ? -18.598 0.391 18.194 1.00 58.28 91 GLY A O 1
ATOM 702 N N . ARG A 1 92 ? -16.885 1.517 17.278 1.00 58.31 92 ARG A N 1
ATOM 703 C CA . ARG A 1 92 ? -16.692 2.431 18.415 1.00 58.31 92 ARG A CA 1
ATOM 704 C C . ARG A 1 92 ? -17.839 3.424 18.550 1.00 58.31 92 ARG A C 1
ATOM 706 O O . ARG A 1 92 ? -18.300 3.633 19.663 1.00 58.31 92 ARG A O 1
ATOM 713 N N . LEU A 1 93 ? -18.303 4.007 17.447 1.00 53.09 93 LEU A N 1
ATOM 714 C CA . LEU A 1 93 ? -19.447 4.916 17.445 1.00 53.09 93 LEU A CA 1
ATOM 715 C C . LEU A 1 93 ? -20.714 4.205 17.926 1.00 53.09 93 LEU A C 1
ATOM 717 O O . LEU A 1 93 ? -21.357 4.706 18.835 1.00 53.09 93 LEU A O 1
ATOM 721 N N . VAL A 1 94 ? -21.036 3.018 17.404 1.00 57.28 94 VAL A N 1
ATOM 722 C CA . VAL A 1 94 ? -22.183 2.213 17.862 1.00 57.28 94 VAL A CA 1
ATOM 723 C C . VAL A 1 94 ? -22.068 1.899 19.354 1.00 57.28 94 VAL A C 1
ATOM 725 O O . VAL A 1 94 ? -23.025 2.112 20.083 1.00 57.28 94 VAL A O 1
ATOM 728 N N . ALA A 1 95 ? -20.886 1.514 19.847 1.00 57.84 95 ALA A N 1
ATOM 729 C CA . ALA A 1 95 ? -20.676 1.296 21.280 1.00 57.84 95 ALA A CA 1
ATOM 730 C C . ALA A 1 95 ? -20.833 2.572 22.136 1.00 57.84 95 ALA A C 1
ATOM 732 O O . ALA A 1 95 ? -21.134 2.479 23.325 1.00 57.84 95 ALA A O 1
ATOM 733 N N . VAL A 1 96 ? -20.614 3.757 21.557 1.00 54.91 96 VAL A N 1
ATOM 734 C CA . VAL A 1 96 ? -20.916 5.048 22.193 1.00 54.91 96 VAL A CA 1
ATOM 735 C C . VAL A 1 96 ? -22.426 5.329 22.156 1.00 54.91 96 VAL A C 1
ATOM 737 O O . VAL A 1 96 ? -22.972 5.746 23.171 1.00 54.91 96 VAL A O 1
ATOM 740 N N . PHE A 1 97 ? -23.106 5.043 21.041 1.00 50.44 97 PHE A N 1
ATOM 741 C CA . PHE A 1 97 ? -24.555 5.231 20.870 1.00 50.44 97 PHE A CA 1
ATOM 742 C C . PHE A 1 97 ? -25.416 4.239 21.672 1.00 50.44 97 PHE A C 1
ATOM 744 O O . PHE A 1 97 ? -26.509 4.611 22.088 1.00 50.44 97 PHE A O 1
ATOM 751 N N . ASP A 1 98 ? -24.925 3.029 21.950 1.00 55.12 98 ASP A N 1
ATOM 752 C CA . ASP A 1 98 ? -25.610 2.020 22.776 1.00 55.12 98 ASP A CA 1
ATOM 753 C C . ASP A 1 98 ? -25.515 2.299 24.289 1.00 55.12 98 ASP A C 1
ATOM 755 O O . ASP A 1 98 ? -26.092 1.566 25.097 1.00 55.12 98 ASP A O 1
ATOM 759 N N . ARG A 1 99 ? -24.804 3.355 24.716 1.00 50.41 99 ARG A N 1
ATOM 760 C CA . ARG A 1 99 ? -24.834 3.792 26.117 1.00 50.41 99 ARG A CA 1
ATOM 761 C C . ARG A 1 99 ? -26.039 4.715 26.349 1.00 50.41 99 ARG A C 1
ATOM 763 O O . ARG A 1 99 ? -26.108 5.768 25.713 1.00 50.41 99 ARG A O 1
ATOM 770 N N . PRO A 1 100 ? -26.936 4.409 27.309 1.00 50.09 100 PRO A N 1
ATOM 771 C CA . PRO A 1 100 ? -28.063 5.283 27.670 1.00 50.09 100 PRO A CA 1
ATOM 772 C C . PRO A 1 100 ? -27.625 6.670 28.183 1.00 50.09 100 PRO A C 1
ATOM 774 O O . PRO A 1 100 ? -28.436 7.587 28.281 1.00 50.09 100 PRO A O 1
ATOM 777 N N . ASP A 1 101 ? -26.327 6.852 28.431 1.00 57.75 101 ASP A N 1
ATOM 778 C CA . ASP A 1 101 ? -25.712 8.077 28.938 1.00 57.75 101 ASP A CA 1
ATOM 779 C C . ASP A 1 101 ? -25.341 9.083 27.828 1.00 57.75 101 ASP A C 1
ATOM 781 O O . ASP A 1 101 ? -24.820 10.158 28.120 1.00 57.75 101 ASP A O 1
ATOM 785 N N . LEU A 1 102 ? -25.592 8.777 26.546 1.00 56.41 102 LEU A N 1
ATOM 786 C CA . LEU A 1 102 ? -25.232 9.655 25.421 1.00 56.41 102 LEU A CA 1
ATOM 787 C C . LEU A 1 102 ? -25.927 11.025 25.491 1.00 56.41 102 LEU A C 1
ATOM 789 O O . LEU A 1 102 ? -25.344 12.038 25.110 1.00 56.41 102 LEU A O 1
ATOM 793 N N . ALA A 1 103 ? -27.157 11.073 26.010 1.00 57.00 103 ALA A N 1
ATOM 794 C CA . ALA A 1 103 ? -27.851 12.335 26.248 1.00 57.00 103 ALA A CA 1
ATOM 795 C C . ALA A 1 103 ? -27.090 13.203 27.265 1.00 57.00 103 ALA A C 1
ATOM 797 O O . ALA A 1 103 ? -26.920 14.396 27.035 1.00 57.00 103 ALA A O 1
ATOM 798 N N . LEU A 1 104 ? -26.552 12.603 28.332 1.00 59.44 104 LEU A N 1
ATOM 799 C CA . LEU A 1 104 ? -25.723 13.292 29.326 1.00 59.44 104 LEU A CA 1
ATOM 800 C C . LEU A 1 104 ? -24.367 13.704 28.738 1.00 59.44 104 LEU A C 1
ATOM 802 O O . LEU A 1 104 ? -23.977 14.859 28.872 1.00 59.44 104 LEU A O 1
ATOM 806 N N . ALA A 1 105 ? -23.702 12.818 27.991 1.00 62.16 105 ALA A N 1
ATOM 807 C CA . ALA A 1 105 ? -22.412 13.109 27.362 1.00 62.16 105 ALA A CA 1
ATOM 808 C C . ALA A 1 105 ? -22.493 14.217 26.293 1.00 62.16 105 ALA A C 1
ATOM 810 O O . ALA A 1 105 ? -21.579 15.030 26.181 1.00 62.16 105 ALA A O 1
ATOM 811 N N . LEU A 1 106 ? -23.587 14.289 25.525 1.00 63.06 106 LEU A N 1
ATOM 812 C CA . LEU A 1 106 ? -23.839 15.394 24.591 1.00 63.06 106 LEU A CA 1
ATOM 813 C C . LEU A 1 106 ? -24.167 16.701 25.320 1.00 63.06 106 LEU A C 1
ATOM 815 O O . LEU A 1 106 ? -23.844 17.767 24.804 1.00 63.06 106 LEU A O 1
ATOM 819 N N . THR A 1 107 ? -24.775 16.627 26.506 1.00 64.00 107 THR A N 1
ATOM 820 C CA . THR A 1 107 ? -25.075 17.806 27.331 1.00 64.00 107 THR A CA 1
ATOM 821 C C . THR A 1 107 ? -23.798 18.376 27.959 1.00 64.00 107 THR A C 1
ATOM 823 O O . THR A 1 107 ? -23.564 19.580 27.871 1.00 64.00 107 THR A O 1
ATOM 826 N N . ASP A 1 108 ? -22.918 17.518 28.483 1.00 66.50 108 ASP A N 1
ATOM 827 C CA . ASP A 1 108 ? -21.600 17.914 29.006 1.00 66.50 108 ASP A CA 1
ATOM 828 C C . ASP A 1 108 ? -20.665 18.424 27.897 1.00 66.50 108 ASP A C 1
ATOM 830 O O . ASP A 1 108 ? -19.944 19.412 28.075 1.00 66.50 108 ASP A O 1
ATOM 834 N N . LEU A 1 109 ? -20.703 17.795 26.716 1.00 66.88 109 LEU A N 1
ATOM 835 C CA . LEU A 1 109 ? -19.948 18.270 25.559 1.00 66.88 109 LEU A CA 1
ATOM 836 C C . LEU A 1 109 ? -20.497 19.606 25.050 1.00 66.88 109 LEU A C 1
ATOM 838 O O . LEU A 1 109 ? -19.712 20.488 24.743 1.00 66.88 109 LEU A O 1
ATOM 842 N N . ALA A 1 110 ? -21.815 19.814 25.015 1.00 69.88 110 ALA A N 1
ATOM 843 C CA . ALA A 1 110 ? -22.389 21.103 24.622 1.00 69.88 110 ALA A CA 1
ATOM 844 C C . ALA A 1 110 ? -22.006 22.245 25.583 1.00 69.88 110 ALA A C 1
ATOM 846 O O . ALA A 1 110 ? -21.923 23.396 25.156 1.00 69.88 110 ALA A O 1
ATOM 847 N N . ALA A 1 111 ? -21.740 21.932 26.855 1.00 73.00 111 ALA A N 1
ATOM 848 C CA . ALA A 1 111 ? -21.279 22.904 27.844 1.00 73.00 111 ALA A CA 1
ATOM 849 C C . ALA A 1 111 ? -19.804 23.317 27.661 1.00 73.00 111 ALA A C 1
ATOM 851 O O . ALA A 1 111 ? -19.419 24.400 28.099 1.00 73.00 111 ALA A O 1
ATOM 852 N N . THR A 1 112 ? -18.980 22.481 27.021 1.00 78.12 112 THR A N 1
ATOM 853 C CA . THR A 1 112 ? -17.528 22.702 26.856 1.00 78.12 112 THR A CA 1
ATOM 854 C C . THR A 1 112 ? -17.108 22.997 25.412 1.00 78.12 112 THR A C 1
ATOM 856 O O . THR A 1 112 ? -16.199 23.794 25.194 1.00 78.12 112 THR A O 1
ATOM 859 N N . ASP A 1 113 ? -17.785 22.402 24.431 1.00 75.06 113 ASP A N 1
ATOM 860 C CA . ASP A 1 113 ? -17.618 22.599 22.988 1.00 75.06 113 ASP A CA 1
ATOM 861 C C . ASP A 1 113 ? -18.976 22.457 22.252 1.00 75.06 113 ASP A C 1
ATOM 863 O O . ASP A 1 113 ? -19.336 21.382 21.745 1.00 75.06 113 ASP A O 1
ATOM 867 N N . PRO A 1 114 ? -19.754 23.551 22.161 1.00 73.50 114 PRO A N 1
ATOM 868 C CA . PRO A 1 114 ? -21.082 23.530 21.550 1.00 73.50 114 PRO A CA 1
ATOM 869 C C . PRO A 1 114 ? -21.053 23.251 20.039 1.00 73.50 114 PRO A C 1
ATOM 871 O O . PRO A 1 114 ? -21.986 22.645 19.505 1.00 73.50 114 PRO A O 1
ATOM 874 N N . GLU A 1 115 ? -19.986 23.634 19.332 1.00 77.69 115 GLU A N 1
ATOM 875 C CA . GLU A 1 115 ? -19.854 23.388 17.890 1.00 77.69 115 GLU A CA 1
ATOM 876 C C . GLU A 1 115 ? -19.478 21.932 17.585 1.00 77.69 115 GLU A C 1
ATOM 878 O O . GLU A 1 115 ? -19.945 21.351 16.597 1.00 77.69 115 GLU A O 1
ATOM 883 N N . GLY A 1 116 ? -18.638 21.316 18.422 1.00 70.81 116 GLY A N 1
ATOM 884 C CA . GLY A 1 116 ? -18.355 19.880 18.374 1.00 70.81 116 GLY A CA 1
ATOM 885 C C . GLY A 1 116 ? -19.611 19.040 18.614 1.00 70.81 116 GLY A C 1
ATOM 886 O O . GLY A 1 116 ? -19.914 18.137 17.825 1.00 70.81 116 GLY A O 1
ATOM 887 N N . ALA A 1 117 ? -20.398 19.396 19.633 1.00 74.81 117 ALA A N 1
ATOM 888 C CA . ALA A 1 117 ? -21.662 18.730 19.947 1.00 74.81 117 ALA A CA 1
ATOM 889 C C . ALA A 1 117 ? -22.699 18.861 18.813 1.00 74.81 117 ALA A C 1
ATOM 891 O O . ALA A 1 117 ? -23.341 17.874 18.440 1.00 74.81 117 ALA A O 1
ATOM 892 N N . ALA A 1 118 ? -22.830 20.047 18.205 1.00 74.56 118 ALA A N 1
ATOM 893 C CA . ALA A 1 118 ? -23.759 20.278 17.097 1.00 74.56 118 ALA A CA 1
ATOM 894 C C . ALA A 1 118 ? -23.412 19.449 15.847 1.00 74.56 118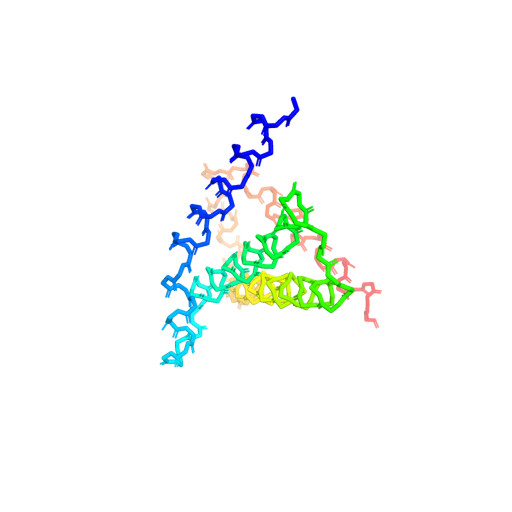 ALA A C 1
ATOM 896 O O . ALA A 1 118 ? -24.309 18.901 15.198 1.00 74.56 118 ALA A O 1
ATOM 897 N N . ARG A 1 119 ? -22.118 19.305 15.529 1.00 75.19 119 ARG A N 1
ATOM 898 C CA . ARG A 1 119 ? -21.652 18.467 14.411 1.00 75.19 119 ARG A CA 1
ATOM 899 C C . ARG A 1 119 ? -21.977 16.991 14.634 1.00 75.19 119 ARG A C 1
ATOM 901 O O . ARG A 1 119 ? -22.530 16.351 13.742 1.00 75.19 119 ARG A O 1
ATOM 908 N N . LEU A 1 120 ? -21.722 16.488 15.840 1.00 72.88 120 LEU A N 1
ATOM 909 C CA . LEU A 1 120 ? -22.061 15.119 16.240 1.00 72.88 120 LEU A CA 1
ATOM 910 C C . LEU A 1 120 ? -23.571 14.850 16.181 1.00 72.88 120 LEU A C 1
ATOM 912 O O . LEU A 1 120 ? -23.997 13.827 15.646 1.00 72.88 120 LEU A O 1
ATOM 916 N N . ALA A 1 121 ? -24.391 15.784 16.667 1.00 75.75 121 ALA A N 1
ATOM 917 C CA . ALA A 1 121 ? -25.847 15.664 16.613 1.00 75.75 121 ALA A CA 1
ATOM 918 C C . ALA A 1 121 ? -26.387 15.681 15.170 1.00 75.75 121 ALA A C 1
ATOM 920 O O . ALA A 1 121 ? -27.311 14.931 14.841 1.00 75.75 121 ALA A O 1
ATOM 921 N N . ALA A 1 122 ? -25.813 16.509 14.293 1.00 77.00 122 ALA A N 1
ATOM 922 C CA . ALA A 1 122 ? -26.181 16.553 12.879 1.00 77.00 122 ALA A CA 1
ATOM 923 C C . ALA A 1 122 ? -25.815 15.251 12.149 1.00 77.00 122 ALA A C 1
ATOM 925 O O . ALA A 1 122 ? -26.612 14.737 11.361 1.00 77.00 122 ALA A O 1
ATOM 926 N N . GLU A 1 123 ? -24.646 14.683 12.443 1.00 77.19 123 GLU A N 1
ATOM 927 C CA . GLU A 1 123 ? -24.201 13.418 11.859 1.00 77.19 123 GLU A CA 1
ATOM 928 C C . GLU A 1 123 ? -25.049 12.233 12.341 1.00 77.19 123 GLU A C 1
ATOM 930 O O . GLU A 1 123 ? -25.478 11.416 11.523 1.00 77.19 123 GLU A O 1
ATOM 935 N N . ALA A 1 124 ? -25.410 12.200 13.628 1.00 68.25 124 ALA A N 1
ATOM 936 C CA . ALA A 1 124 ? -26.334 11.208 14.174 1.00 68.25 124 ALA A CA 1
ATOM 937 C C . ALA A 1 124 ? -27.712 11.267 13.489 1.00 68.25 124 ALA A C 1
ATOM 939 O O . ALA A 1 124 ? -28.221 10.242 13.038 1.00 68.25 124 ALA A O 1
ATOM 940 N N . ARG A 1 125 ? -28.294 12.466 13.321 1.00 74.81 125 ARG A N 1
ATOM 941 C CA . ARG A 1 125 ? -29.573 12.640 12.601 1.00 74.81 125 ARG A CA 1
ATOM 942 C C . ARG A 1 125 ? -29.491 12.161 11.153 1.00 74.81 125 ARG A C 1
ATOM 944 O O . ARG A 1 125 ? -30.443 11.556 10.662 1.00 74.81 125 ARG A O 1
ATOM 951 N N . ARG A 1 126 ? -28.363 12.403 10.480 1.00 76.31 126 ARG A N 1
ATOM 952 C CA . ARG A 1 126 ? -28.150 11.951 9.101 1.00 76.31 126 ARG A CA 1
ATOM 953 C C . ARG A 1 126 ? -28.117 10.426 9.009 1.00 76.31 126 ARG A C 1
ATOM 955 O O . ARG A 1 126 ? -28.798 9.862 8.161 1.00 76.31 126 ARG A O 1
ATOM 962 N N . LEU A 1 127 ? -27.386 9.765 9.905 1.00 69.19 127 LEU A N 1
ATOM 963 C CA . LEU A 1 127 ? -27.280 8.304 9.938 1.00 69.19 127 LEU A CA 1
ATOM 964 C C . LEU A 1 127 ? -28.615 7.632 10.282 1.00 69.19 127 LEU A C 1
ATOM 966 O O . LEU A 1 127 ? -28.961 6.628 9.663 1.00 69.19 127 LEU A O 1
ATOM 970 N N . THR A 1 128 ? -29.399 8.206 11.199 1.00 70.62 128 THR A N 1
ATOM 971 C CA . THR A 1 128 ? -30.750 7.711 11.508 1.00 70.62 128 THR A CA 1
ATOM 972 C C . THR A 1 128 ? -31.687 7.842 10.304 1.00 70.62 128 THR A C 1
ATOM 974 O O . THR A 1 128 ? -32.424 6.907 9.998 1.00 70.62 128 THR A O 1
ATOM 977 N N . ALA A 1 129 ? -31.631 8.962 9.575 1.00 68.50 129 ALA A N 1
ATOM 978 C CA . ALA A 1 129 ? -32.423 9.156 8.359 1.00 68.50 129 ALA A CA 1
ATOM 979 C C . ALA A 1 129 ? -32.001 8.202 7.224 1.00 68.50 129 ALA A C 1
ATOM 981 O O . ALA A 1 129 ? -32.853 7.634 6.543 1.00 68.50 129 ALA A O 1
ATOM 982 N N . GLU A 1 130 ? -30.697 7.974 7.047 1.00 69.12 130 GLU A N 1
ATOM 983 C CA . GLU A 1 130 ? -30.168 7.004 6.077 1.00 69.12 130 GLU A CA 1
ATOM 984 C C . GLU A 1 130 ? -30.521 5.551 6.448 1.00 69.12 130 GLU A C 1
ATOM 986 O O . GLU A 1 130 ? -30.745 4.730 5.557 1.00 69.12 130 GLU A O 1
ATOM 991 N N . GLY A 1 131 ? -30.582 5.230 7.745 1.00 59.44 131 GLY A N 1
ATOM 992 C CA . GLY A 1 131 ? -30.998 3.921 8.253 1.00 59.44 131 GLY A CA 1
ATOM 993 C C . GLY A 1 131 ? -32.488 3.644 8.042 1.00 59.44 131 GLY A C 1
ATOM 994 O O . GLY A 1 131 ? -32.842 2.556 7.599 1.00 59.44 131 GLY A O 1
ATOM 995 N N . LEU A 1 132 ? -33.347 4.641 8.276 1.00 53.09 132 LEU A N 1
ATOM 996 C CA . LEU A 1 132 ? -34.794 4.552 8.041 1.00 53.09 132 LEU A CA 1
ATOM 997 C C . LEU A 1 132 ? -35.163 4.489 6.553 1.00 53.09 132 LEU A C 1
ATOM 999 O O . LEU A 1 132 ? -36.160 3.877 6.207 1.00 53.09 132 LEU A O 1
ATOM 1003 N N . ALA A 1 133 ? -34.365 5.082 5.662 1.00 51.28 133 ALA A N 1
ATOM 1004 C CA . ALA A 1 133 ? -34.603 5.021 4.215 1.00 51.28 133 ALA A CA 1
ATOM 1005 C C . ALA A 1 133 ? -34.247 3.660 3.577 1.00 51.28 133 ALA A C 1
ATOM 1007 O O . ALA A 1 133 ? -34.491 3.456 2.388 1.00 51.28 133 ALA A O 1
ATOM 1008 N N . ARG A 1 134 ? -33.610 2.756 4.333 1.00 51.62 134 ARG A N 1
ATOM 1009 C CA . ARG A 1 134 ? -33.171 1.427 3.872 1.00 51.62 134 ARG A CA 1
ATOM 1010 C C . ARG A 1 134 ? -33.941 0.263 4.506 1.00 51.62 134 ARG A C 1
ATOM 1012 O O . ARG A 1 134 ? -33.676 -0.874 4.118 1.00 51.62 134 ARG A O 1
ATOM 1019 N N . GLY A 1 135 ? -34.811 0.536 5.478 1.00 42.12 135 GLY A N 1
ATOM 1020 C CA . GLY A 1 135 ? -35.725 -0.435 6.091 1.00 42.12 135 GLY A CA 1
ATOM 1021 C C . GLY A 1 135 ? -37.120 -0.303 5.508 1.00 42.12 135 GLY A C 1
ATOM 1022 O O . GLY A 1 135 ? -37.779 -1.354 5.378 1.00 42.12 135 GLY A O 1
#

pLDDT: mean 77.99, std 13.03, range [42.12, 95.44]

Radius of gyration: 22.51 Å; chains: 1; bounding box: 52×37×54 Å

Secondary structure (DSSP, 8-state):
-HHHHHHHHHHHHHHHHHHHHHHHHHHTT---HHHHHHHHHHHHHHHHHHHHGGGTS---HHHHHHHHHHHHHHHHHHHHHHHHHHHHHHHHHHHHHTSTTHHHHHHHHHHH-HHHHHHHHHHHHHHHHHHHTT-

Foldseek 3Di:
DVVVLVVVLVVLVVQLVVLVVLVVCVVVVHDDLVSLLSQLSNLLSVLVNLVSVVVVDVDDPVSPVSSVVSNVSSVVSNVVSVVVVVVVVVVVVVVCVPDPCVVVVLVVCCVVPVPVSVVVVVVVVVVVVVVVVVD